Protein AF-B7H664-F1 (afdb_monomer_lite)

Organism: Bacillus cereus (strain B4264) (NCBI:txid405532)

Radius of gyration: 19.49 Å; chains: 1; bounding box: 52×29×52 Å

Structure (mmCIF, N/CA/C/O backbone):
data_AF-B7H664-F1
#
_entry.id   AF-B7H664-F1
#
loop_
_atom_site.group_PDB
_atom_site.id
_atom_site.type_symbol
_atom_site.label_atom_id
_atom_site.label_alt_id
_atom_site.label_comp_id
_atom_site.label_asym_id
_atom_site.label_entity_id
_atom_site.label_seq_id
_atom_site.pdbx_PDB_ins_code
_atom_site.Cartn_x
_atom_site.Cartn_y
_atom_site.Cartn_z
_atom_site.occupancy
_atom_site.B_iso_or_equiv
_atom_site.auth_seq_id
_atom_site.auth_comp_id
_atom_site.auth_asym_id
_atom_site.auth_atom_id
_atom_site.pdbx_PDB_model_num
ATOM 1 N N . MET A 1 1 ? 4.476 -11.466 -22.289 1.00 52.47 1 MET A N 1
ATOM 2 C CA . MET A 1 1 ? 3.064 -11.128 -22.567 1.00 52.47 1 MET A CA 1
ATOM 3 C C . MET A 1 1 ? 2.984 -9.620 -22.713 1.00 52.47 1 MET A C 1
ATOM 5 O O . MET A 1 1 ? 3.537 -8.944 -21.852 1.00 52.47 1 MET A O 1
ATOM 9 N N . ARG A 1 2 ? 2.361 -9.092 -23.780 1.00 52.41 2 ARG A N 1
ATOM 10 C CA . ARG A 1 2 ? 2.014 -7.661 -23.830 1.00 52.41 2 ARG A CA 1
ATOM 11 C C . ARG A 1 2 ? 1.216 -7.354 -22.567 1.00 52.41 2 ARG A C 1
ATOM 13 O O . ARG A 1 2 ? 0.269 -8.084 -22.279 1.00 52.41 2 ARG A O 1
ATOM 20 N N . ARG A 1 3 ? 1.604 -6.330 -21.806 1.00 58.91 3 ARG A N 1
ATOM 21 C CA . ARG A 1 3 ? 0.742 -5.831 -20.733 1.00 58.91 3 ARG A CA 1
ATOM 22 C C . ARG A 1 3 ? -0.556 -5.381 -21.386 1.00 58.91 3 ARG A C 1
ATOM 24 O O . ARG A 1 3 ? -0.543 -4.424 -22.156 1.00 58.91 3 ARG A O 1
ATOM 31 N N . MET A 1 4 ? -1.642 -6.109 -21.137 1.00 64.69 4 MET A N 1
ATOM 32 C CA . MET A 1 4 ? -2.968 -5.575 -21.414 1.00 64.69 4 MET A CA 1
ATOM 33 C C . MET A 1 4 ? -3.109 -4.305 -20.574 1.00 64.69 4 MET A C 1
ATOM 35 O O . MET A 1 4 ? -2.651 -4.270 -19.428 1.00 64.69 4 MET A O 1
ATOM 39 N N . THR A 1 5 ? -3.655 -3.243 -21.161 1.00 69.50 5 THR A N 1
ATOM 40 C CA . THR A 1 5 ? -4.036 -2.058 -20.395 1.00 69.50 5 THR A CA 1
ATOM 41 C C . THR A 1 5 ? -4.945 -2.516 -19.266 1.00 69.50 5 THR A C 1
ATOM 43 O O . THR A 1 5 ? -5.869 -3.289 -19.510 1.00 69.50 5 THR A O 1
ATOM 46 N N . PHE A 1 6 ? -4.647 -2.110 -18.032 1.00 81.44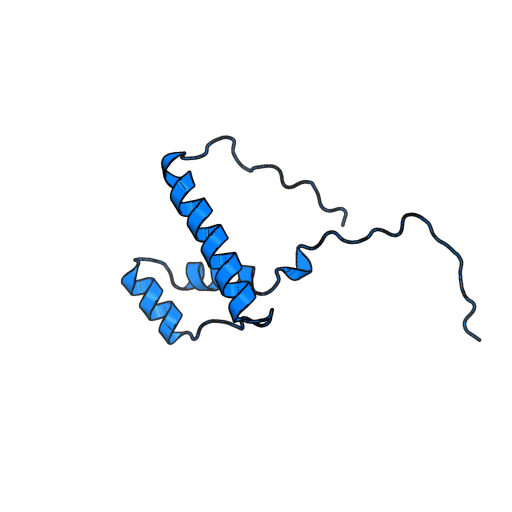 6 PHE A N 1
ATOM 47 C CA . PHE A 1 6 ? -5.521 -2.433 -16.914 1.00 81.44 6 PHE A CA 1
ATOM 48 C C . PHE A 1 6 ? -6.870 -1.758 -17.164 1.00 81.44 6 PHE A C 1
ATOM 50 O O . PHE A 1 6 ? -6.964 -0.531 -17.166 1.00 81.44 6 PHE A O 1
ATOM 57 N N . GLU A 1 7 ? -7.891 -2.564 -17.424 1.00 83.62 7 GLU A N 1
ATOM 58 C CA . GLU A 1 7 ? -9.266 -2.099 -17.509 1.00 83.62 7 GLU A CA 1
ATOM 59 C C . GLU A 1 7 ? -9.862 -2.151 -16.109 1.00 83.62 7 GLU A C 1
ATOM 61 O O . GLU A 1 7 ? -9.717 -3.144 -15.390 1.00 83.62 7 GLU A O 1
ATOM 66 N N . ARG A 1 8 ? -10.505 -1.055 -15.698 1.00 88.56 8 ARG A N 1
ATOM 67 C CA . ARG A 1 8 ? -11.187 -1.019 -14.407 1.00 88.56 8 ARG A CA 1
ATOM 68 C C . ARG A 1 8 ? -12.226 -2.146 -14.382 1.00 88.56 8 ARG A C 1
ATOM 70 O O . ARG A 1 8 ? -13.044 -2.215 -15.294 1.00 88.56 8 ARG A O 1
ATOM 77 N N . PRO A 1 9 ? -12.249 -2.992 -13.338 1.00 87.81 9 PRO A N 1
ATOM 78 C CA . PRO A 1 9 ? -13.202 -4.098 -13.263 1.00 87.81 9 PRO A CA 1
ATOM 79 C C . PRO A 1 9 ? -14.649 -3.622 -13.054 1.00 87.81 9 PRO A C 1
ATOM 81 O O . PRO A 1 9 ? -15.582 -4.403 -13.212 1.00 87.81 9 PRO A O 1
ATOM 84 N N . THR A 1 10 ? -14.840 -2.357 -12.662 1.00 92.88 10 THR A N 1
ATOM 85 C CA . THR A 1 10 ? -16.146 -1.726 -12.457 1.00 92.88 10 THR A CA 1
ATOM 86 C C . THR A 1 10 ? -16.071 -0.208 -12.650 1.00 92.88 10 THR A C 1
ATOM 88 O O . THR A 1 10 ? -15.067 0.436 -12.312 1.00 92.88 10 THR A O 1
ATOM 91 N N . ASP A 1 11 ? -17.166 0.367 -13.150 1.00 91.81 11 ASP A N 1
ATOM 92 C CA . ASP A 1 11 ? -17.368 1.816 -13.241 1.00 91.81 11 ASP A CA 1
ATOM 93 C C . ASP A 1 11 ? -17.678 2.440 -11.874 1.00 91.81 11 ASP A C 1
ATOM 95 O O . ASP A 1 11 ? -17.420 3.624 -11.652 1.00 91.81 11 ASP A O 1
ATOM 99 N N . HIS A 1 12 ? -18.191 1.642 -10.931 1.00 95.56 12 HIS A N 1
ATOM 100 C CA . HIS A 1 12 ? -18.531 2.117 -9.597 1.00 95.56 12 HIS A CA 1
ATOM 101 C C . HIS A 1 12 ? -17.274 2.428 -8.775 1.00 95.56 12 HIS A C 1
ATOM 103 O O . HIS A 1 12 ? -16.388 1.586 -8.628 1.00 95.56 12 HIS A O 1
ATOM 109 N N . TYR A 1 13 ? -17.235 3.630 -8.204 1.00 95.50 13 TYR A N 1
ATOM 110 C CA . TYR A 1 13 ? -16.266 4.055 -7.203 1.00 95.50 13 TYR A CA 1
ATOM 111 C C . TYR A 1 13 ? -16.996 4.856 -6.119 1.00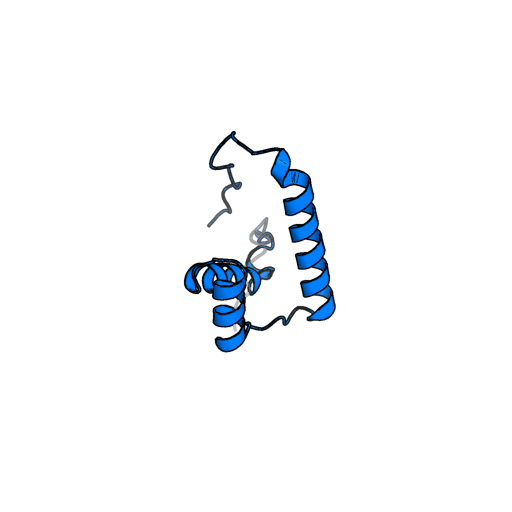 95.50 13 TYR A C 1
ATOM 113 O O . TYR A 1 13 ? -17.845 5.694 -6.432 1.00 95.50 13 TYR A O 1
ATOM 121 N N . ASP A 1 14 ? -16.710 4.577 -4.848 1.00 96.38 14 ASP A N 1
ATOM 122 C CA . ASP A 1 14 ? -17.253 5.348 -3.730 1.00 96.38 14 ASP A CA 1
ATOM 123 C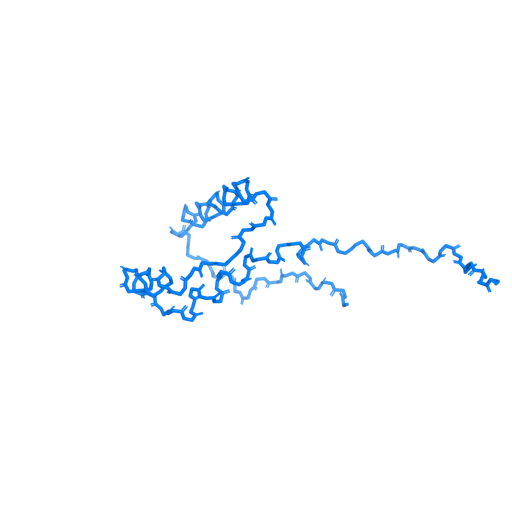 C . ASP A 1 14 ? -16.367 6.574 -3.490 1.00 96.38 14 ASP A C 1
ATOM 125 O O . ASP A 1 14 ? -15.324 6.485 -2.848 1.00 96.38 14 ASP A O 1
ATOM 129 N N . GLU A 1 15 ? -16.799 7.730 -3.992 1.00 96.94 15 GLU A N 1
ATOM 130 C CA . GLU A 1 15 ? -16.059 9.000 -3.915 1.00 96.94 15 GLU A CA 1
ATOM 131 C C . GLU A 1 15 ? -15.684 9.417 -2.483 1.00 96.94 15 GLU A C 1
ATOM 133 O O . GLU A 1 15 ? -14.742 10.183 -2.275 1.00 96.94 15 GLU A O 1
ATOM 138 N N . ARG A 1 16 ? -16.372 8.893 -1.457 1.00 97.88 16 ARG A N 1
ATOM 139 C CA . ARG A 1 16 ? -16.006 9.142 -0.051 1.00 97.88 16 ARG A CA 1
ATOM 140 C C . ARG A 1 16 ? -14.622 8.582 0.290 1.00 97.88 16 ARG A C 1
ATOM 142 O O . ARG A 1 16 ? -13.993 9.064 1.233 1.00 97.88 16 ARG A O 1
ATOM 149 N N . LEU A 1 17 ? -14.149 7.592 -0.468 1.00 97.62 17 LEU A N 1
ATOM 150 C CA . LEU A 1 17 ? -12.849 6.949 -0.289 1.00 97.62 17 LEU A CA 1
ATOM 151 C C . LEU A 1 17 ? -11.697 7.740 -0.915 1.00 97.62 17 LEU A C 1
ATOM 153 O O . LEU A 1 17 ? -10.559 7.526 -0.512 1.00 97.62 17 LEU A O 1
ATOM 157 N N . TYR A 1 18 ? -11.965 8.714 -1.794 1.00 97.19 18 TYR A N 1
ATOM 158 C CA . TYR A 1 18 ? -10.930 9.443 -2.541 1.00 97.19 18 TYR A CA 1
ATOM 159 C C . TYR A 1 18 ? -9.810 9.986 -1.649 1.00 97.19 18 TYR A C 1
ATOM 161 O O . TYR A 1 18 ? -8.627 9.739 -1.877 1.00 97.19 18 TYR A O 1
ATOM 169 N N . SER A 1 19 ? -10.182 10.677 -0.569 1.00 97.94 19 SER A N 1
ATOM 170 C CA . SER A 1 19 ? -9.202 11.267 0.353 1.00 97.94 19 SER A CA 1
ATOM 171 C C . SER A 1 19 ? -8.418 10.230 1.168 1.00 97.94 19 SER A C 1
ATOM 173 O O . SER A 1 19 ? -7.342 10.536 1.682 1.00 97.94 19 SER A O 1
ATOM 175 N N . ILE A 1 20 ? -8.957 9.020 1.330 1.00 98.31 20 ILE A N 1
ATOM 176 C CA . ILE A 1 20 ? -8.286 7.904 2.004 1.00 98.31 20 ILE A CA 1
ATOM 177 C C . ILE A 1 20 ? -7.312 7.251 1.026 1.00 98.31 20 ILE A C 1
ATOM 179 O O . ILE A 1 20 ? -6.152 7.055 1.376 1.00 98.31 20 ILE A O 1
ATOM 183 N N . ASP A 1 21 ? -7.747 6.997 -0.205 1.00 97.94 21 ASP A N 1
ATOM 184 C CA . ASP A 1 21 ? -6.929 6.380 -1.248 1.00 97.94 21 ASP A CA 1
ATOM 185 C C . ASP A 1 21 ? -5.726 7.261 -1.611 1.00 97.94 21 ASP A C 1
ATOM 187 O O . ASP A 1 21 ? -4.601 6.773 -1.728 1.00 97.94 21 ASP A O 1
ATOM 191 N N . GLU A 1 22 ? -5.912 8.582 -1.675 1.00 98.19 22 GLU A N 1
ATOM 192 C CA . GLU A 1 22 ? -4.807 9.529 -1.851 1.00 98.19 22 GLU A CA 1
ATOM 193 C C . GLU A 1 22 ? -3.790 9.449 -0.697 1.00 98.19 22 GLU A C 1
ATOM 195 O O . GLU A 1 22 ? -2.576 9.445 -0.927 1.00 98.19 22 GLU A O 1
ATOM 200 N N . LYS A 1 23 ? -4.258 9.315 0.552 1.00 98.44 23 LYS A N 1
ATOM 201 C CA . LYS A 1 23 ? -3.374 9.132 1.716 1.00 98.44 23 LYS A CA 1
ATOM 202 C C . LYS A 1 23 ? -2.640 7.799 1.674 1.00 98.44 23 LYS A C 1
ATOM 204 O O . LYS A 1 23 ? -1.471 7.760 2.048 1.00 98.44 23 LYS A O 1
ATOM 209 N N . ILE A 1 24 ? -3.283 6.730 1.206 1.00 97.75 24 ILE A N 1
A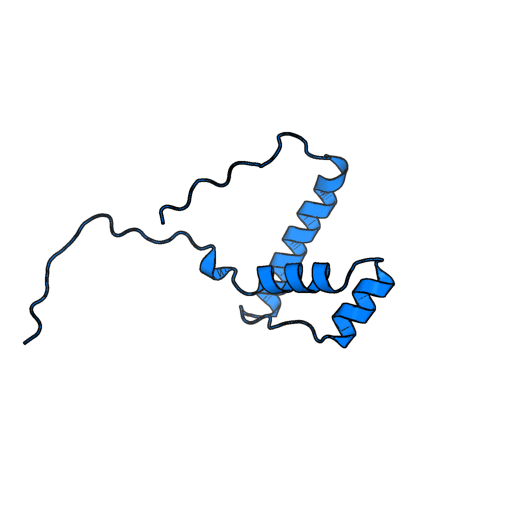TOM 210 C CA . ILE A 1 24 ? -2.620 5.440 0.991 1.00 97.75 24 ILE A CA 1
ATOM 211 C C . ILE A 1 24 ? -1.464 5.627 0.001 1.00 97.75 24 ILE A C 1
ATOM 213 O O . ILE A 1 24 ? -0.338 5.253 0.319 1.00 97.75 24 ILE A O 1
ATOM 217 N N . CYS A 1 25 ? -1.687 6.293 -1.136 1.00 97.00 25 CYS A N 1
ATOM 218 C CA . CYS A 1 25 ? -0.626 6.602 -2.102 1.00 97.00 25 CYS A CA 1
ATOM 219 C C . CYS A 1 25 ? 0.527 7.412 -1.483 1.00 97.00 25 CYS A C 1
ATOM 221 O O . CYS A 1 25 ? 1.698 7.106 -1.725 1.00 97.00 25 CYS A O 1
ATOM 223 N N . ALA A 1 26 ? 0.218 8.419 -0.661 1.00 98.12 26 ALA A N 1
ATOM 224 C CA . ALA A 1 26 ? 1.234 9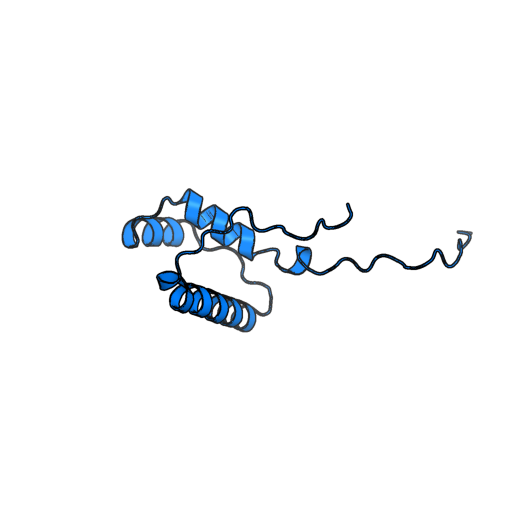.208 0.034 1.00 98.12 26 ALA A CA 1
ATOM 225 C C . ALA A 1 26 ? 2.071 8.356 1.009 1.00 98.12 26 ALA A C 1
ATOM 227 O O . ALA A 1 26 ? 3.299 8.442 0.995 1.00 98.12 26 ALA A O 1
ATOM 228 N N . LEU A 1 27 ? 1.429 7.483 1.791 1.00 97.19 27 LEU A N 1
ATOM 229 C CA . LEU A 1 27 ? 2.102 6.569 2.722 1.00 97.19 27 LEU A CA 1
ATOM 230 C C . LEU A 1 27 ? 2.953 5.517 1.996 1.00 97.19 27 LEU A C 1
ATOM 232 O O . LEU A 1 27 ? 4.037 5.171 2.463 1.00 97.19 27 LEU A O 1
ATOM 236 N N . LEU A 1 28 ? 2.502 5.024 0.838 1.00 93.94 28 LEU A N 1
ATOM 237 C CA . LEU A 1 28 ? 3.294 4.119 -0.001 1.00 93.94 28 LEU A CA 1
ATOM 238 C C . LEU A 1 28 ? 4.577 4.793 -0.492 1.00 93.94 28 LEU A C 1
ATOM 240 O O . LEU A 1 28 ? 5.651 4.189 -0.437 1.00 93.94 28 LEU A O 1
ATOM 244 N N . LYS A 1 29 ? 4.479 6.056 -0.927 1.00 93.81 29 LYS A N 1
ATOM 245 C CA . LYS A 1 29 ? 5.644 6.850 -1.325 1.00 93.81 29 LYS A CA 1
ATOM 246 C C . LYS A 1 29 ? 6.620 7.026 -0.158 1.00 93.81 29 LYS A C 1
ATOM 248 O O . LYS A 1 29 ? 7.806 6.761 -0.327 1.00 93.81 29 LYS A O 1
ATOM 253 N N . GLU A 1 30 ? 6.126 7.407 1.017 1.00 95.62 30 GLU A N 1
ATOM 254 C CA . GLU A 1 30 ? 6.951 7.559 2.222 1.00 95.62 30 GLU A CA 1
ATOM 255 C C . GLU A 1 30 ? 7.657 6.243 2.596 1.00 95.62 30 GLU A C 1
ATOM 257 O O . GLU A 1 30 ? 8.872 6.220 2.795 1.00 95.62 30 GLU A O 1
ATOM 262 N N . ARG A 1 31 ? 6.930 5.114 2.601 1.00 94.00 31 ARG A N 1
ATOM 263 C CA . ARG A 1 31 ? 7.498 3.778 2.853 1.00 94.00 31 ARG A CA 1
ATOM 264 C C . ARG A 1 31 ? 8.624 3.438 1.872 1.00 94.00 31 ARG A C 1
ATOM 266 O O . ARG A 1 31 ? 9.642 2.875 2.278 1.00 94.00 31 ARG A O 1
ATOM 273 N N . LYS A 1 32 ? 8.452 3.763 0.589 1.00 91.31 32 LYS A N 1
ATOM 274 C CA . LYS A 1 32 ? 9.461 3.536 -0.456 1.00 91.31 32 LYS A CA 1
ATOM 275 C C . LYS A 1 32 ? 10.721 4.365 -0.222 1.00 91.31 32 LYS A C 1
ATOM 277 O O . LYS A 1 32 ? 11.825 3.836 -0.315 1.00 91.31 32 LYS A O 1
ATOM 282 N N . GLU A 1 33 ? 10.559 5.646 0.098 1.00 93.75 33 GLU A N 1
ATOM 283 C CA . GLU A 1 33 ? 11.680 6.556 0.352 1.00 93.75 33 GLU A CA 1
ATOM 284 C C . GLU A 1 33 ? 12.466 6.146 1.607 1.00 93.75 33 GLU A C 1
ATOM 286 O O . GLU A 1 33 ? 13.694 6.114 1.572 1.00 93.75 33 GLU A O 1
ATOM 291 N N . LEU A 1 34 ? 11.776 5.749 2.683 1.00 94.94 34 LEU A N 1
ATOM 292 C CA . LEU A 1 34 ? 12.409 5.311 3.933 1.00 94.94 34 LEU A CA 1
ATOM 293 C C . LEU A 1 34 ? 13.141 3.969 3.818 1.00 94.94 34 LEU A C 1
ATOM 295 O O . LEU A 1 34 ? 14.170 3.777 4.460 1.00 94.94 34 LEU A O 1
ATOM 299 N N . SER A 1 35 ? 12.615 3.036 3.023 1.00 91.00 35 SER A N 1
ATOM 300 C CA . SER A 1 35 ? 13.218 1.707 2.844 1.00 91.00 35 SER A CA 1
ATOM 301 C C . SER A 1 35 ? 14.372 1.674 1.843 1.00 91.00 35 SER A C 1
ATOM 303 O O . SER A 1 35 ? 15.062 0.665 1.743 1.00 91.00 35 SER A O 1
ATOM 305 N N . GLY A 1 36 ? 14.579 2.737 1.059 1.00 87.44 36 GLY A N 1
ATOM 306 C CA . GLY A 1 36 ? 15.615 2.754 0.023 1.00 87.44 36 GLY A CA 1
ATOM 307 C C . GLY A 1 36 ? 15.405 1.711 -1.084 1.00 87.44 36 GLY A C 1
ATOM 308 O O . GLY A 1 36 ? 16.367 1.322 -1.740 1.00 87.44 36 GLY A O 1
ATOM 309 N N . GLY A 1 37 ? 14.166 1.253 -1.292 1.00 82.12 37 GLY A N 1
ATOM 310 C CA . GLY A 1 37 ? 13.840 0.198 -2.256 1.00 82.12 37 GLY A CA 1
ATOM 311 C C . GLY A 1 37 ? 13.988 -1.232 -1.729 1.00 82.12 37 GLY A C 1
ATOM 312 O O . GLY A 1 37 ? 13.761 -2.160 -2.498 1.00 82.12 37 GLY A O 1
ATOM 313 N N . ASP A 1 38 ? 14.306 -1.420 -0.444 1.00 86.00 38 ASP A N 1
ATOM 314 C CA . ASP A 1 38 ? 14.342 -2.733 0.212 1.00 86.00 38 ASP A CA 1
ATOM 315 C C . ASP A 1 38 ? 13.450 -2.748 1.466 1.00 86.00 38 ASP A C 1
ATOM 317 O O . ASP A 1 38 ? 13.916 -2.616 2.600 1.00 86.00 38 ASP A O 1
ATOM 321 N N . PRO A 1 39 ? 12.122 -2.816 1.293 1.00 87.50 39 PRO A N 1
ATOM 322 C CA . PRO A 1 39 ? 11.201 -2.646 2.406 1.00 87.50 39 PRO A CA 1
ATOM 323 C C . PRO A 1 39 ? 11.001 -3.906 3.261 1.00 87.50 39 PRO A C 1
ATOM 325 O O . PRO A 1 39 ? 10.308 -3.831 4.280 1.00 87.50 39 PRO A O 1
ATOM 328 N N . GLY A 1 40 ? 11.545 -5.054 2.843 1.00 89.88 40 GLY A N 1
ATOM 329 C CA . GLY A 1 40 ? 11.311 -6.349 3.478 1.00 89.88 40 GLY A CA 1
ATOM 330 C C . 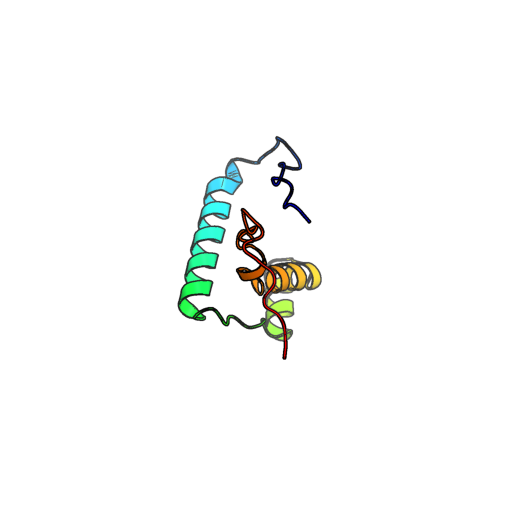GLY A 1 40 ? 9.824 -6.704 3.635 1.00 89.88 40 GLY A C 1
ATOM 331 O O . GLY A 1 40 ? 8.953 -6.220 2.902 1.00 89.88 40 GLY A O 1
ATOM 332 N N . PHE A 1 41 ? 9.536 -7.545 4.631 1.00 93.69 41 PHE A N 1
ATOM 333 C CA . PHE A 1 41 ? 8.188 -7.997 4.975 1.00 93.69 41 PHE A CA 1
ATOM 334 C C . PHE A 1 41 ? 7.933 -7.830 6.485 1.00 93.69 41 PHE A C 1
ATOM 336 O O . PHE A 1 41 ? 8.843 -8.093 7.277 1.00 93.69 41 PHE A O 1
ATOM 343 N N . PRO A 1 42 ? 6.738 -7.382 6.920 1.00 95.31 42 PRO A N 1
ATOM 344 C CA . PRO A 1 42 ? 6.434 -7.269 8.346 1.00 95.31 42 PRO A CA 1
ATOM 345 C C . PRO A 1 42 ? 6.496 -8.621 9.070 1.00 95.31 42 PRO A C 1
ATOM 347 O O . PRO A 1 42 ? 6.092 -9.640 8.525 1.00 95.31 42 PRO A O 1
ATOM 350 N N . HIS A 1 43 ? 6.938 -8.632 10.329 1.00 96.88 43 HIS A N 1
ATOM 351 C CA . HIS A 1 43 ? 6.910 -9.847 11.149 1.00 96.88 43 HIS A CA 1
ATOM 352 C C . HIS A 1 43 ? 5.476 -10.315 11.443 1.00 96.88 43 HIS A C 1
ATOM 354 O O . HIS A 1 43 ? 4.587 -9.489 11.668 1.00 96.88 43 HIS A O 1
ATOM 360 N N . ASP A 1 44 ? 5.284 -11.631 11.564 1.00 96.94 44 ASP A N 1
ATOM 361 C CA . ASP A 1 44 ? 3.987 -12.260 11.853 1.00 96.94 44 ASP A CA 1
ATOM 362 C C . ASP A 1 44 ? 3.284 -11.644 13.070 1.00 96.94 44 ASP A C 1
ATOM 364 O O . ASP A 1 44 ? 2.091 -11.347 13.024 1.00 96.94 44 ASP A O 1
ATOM 368 N N . GLU A 1 45 ? 4.021 -11.376 14.153 1.00 98.06 45 GLU A N 1
ATOM 369 C CA . GLU A 1 45 ? 3.473 -10.750 15.364 1.00 98.06 45 GLU A CA 1
ATOM 370 C C . GLU A 1 45 ? 2.819 -9.390 15.080 1.00 98.06 45 GLU A C 1
ATOM 372 O O . GLU A 1 45 ? 1.756 -9.077 15.624 1.00 98.06 45 GLU A O 1
ATOM 377 N N . ALA A 1 46 ? 3.431 -8.587 14.204 1.00 98.12 46 ALA A N 1
ATOM 378 C CA . ALA A 1 46 ? 2.892 -7.296 13.801 1.00 98.12 46 ALA A CA 1
ATOM 379 C C . ALA A 1 46 ? 1.630 -7.474 12.949 1.00 98.12 46 ALA A C 1
ATOM 381 O O . ALA A 1 46 ? 0.626 -6.813 13.221 1.00 98.12 46 ALA A O 1
ATOM 382 N N . ILE A 1 47 ? 1.641 -8.414 11.996 1.00 98.25 47 ILE A N 1
ATOM 383 C CA . ILE A 1 47 ? 0.473 -8.747 11.170 1.00 98.25 47 ILE A CA 1
ATOM 384 C C . ILE A 1 47 ? -0.710 -9.170 12.043 1.00 98.25 47 ILE A C 1
ATOM 386 O O . ILE A 1 47 ? -1.786 -8.587 11.923 1.00 98.25 47 ILE A O 1
ATOM 390 N N . TYR A 1 48 ? -0.524 -10.115 12.970 1.00 98.25 48 TYR A N 1
ATOM 391 C CA . TYR A 1 48 ? -1.599 -10.561 13.862 1.00 98.25 48 TYR A CA 1
ATOM 392 C C . TYR A 1 48 ? -2.108 -9.436 14.767 1.00 98.25 48 TYR A C 1
ATOM 394 O O . TYR A 1 48 ? -3.318 -9.307 14.979 1.00 98.25 48 TYR A O 1
ATOM 402 N N . LYS A 1 49 ? -1.205 -8.595 15.285 1.00 98.56 49 LYS A N 1
ATOM 403 C CA . LYS A 1 49 ? -1.576 -7.442 16.111 1.00 98.56 49 LYS A CA 1
ATOM 404 C C . LYS A 1 49 ? -2.425 -6.442 15.327 1.00 98.56 49 LYS A C 1
ATOM 406 O O . LYS A 1 49 ? -3.475 -6.037 15.821 1.00 98.56 49 LYS A O 1
ATOM 411 N N . TRP A 1 50 ? -1.994 -6.047 14.131 1.00 98.50 50 TRP A N 1
ATOM 412 C CA . TRP A 1 50 ? -2.724 -5.093 13.294 1.00 98.50 50 TRP A CA 1
ATOM 413 C C . TRP A 1 50 ? -4.038 -5.673 12.781 1.00 98.50 50 TRP A C 1
ATOM 415 O O . TRP A 1 50 ? -5.049 -4.979 12.820 1.00 98.50 50 TRP A O 1
ATOM 425 N N . ALA A 1 51 ? -4.049 -6.948 12.388 1.00 98.38 51 ALA A N 1
ATOM 426 C CA . ALA A 1 51 ? -5.257 -7.662 11.992 1.00 98.38 51 ALA A CA 1
ATOM 427 C C . ALA A 1 51 ? -6.315 -7.606 13.098 1.00 98.38 51 ALA A C 1
ATOM 429 O O . ALA A 1 51 ? -7.439 -7.176 12.866 1.00 98.38 51 ALA A O 1
ATOM 430 N N . LYS A 1 52 ? -5.929 -7.931 14.337 1.00 98.38 52 LYS A N 1
ATOM 431 C CA . LYS A 1 52 ? -6.833 -7.838 15.487 1.00 98.38 52 LYS A CA 1
ATOM 432 C C . LYS A 1 52 ? -7.263 -6.400 15.786 1.00 98.38 52 LYS A C 1
ATOM 434 O O . LYS A 1 52 ? -8.421 -6.174 16.112 1.00 98.38 52 LYS A O 1
ATOM 439 N N . GLN A 1 53 ? -6.337 -5.445 15.727 1.00 98.62 53 GLN A N 1
ATOM 440 C CA . GLN A 1 53 ? -6.598 -4.049 16.086 1.00 98.62 53 GLN A CA 1
ATOM 441 C C . GLN A 1 53 ? -7.560 -3.357 15.116 1.00 98.62 53 GLN A C 1
ATOM 443 O O . GLN A 1 53 ? -8.384 -2.560 15.553 1.00 98.62 53 GLN A O 1
ATOM 448 N N . TYR A 1 54 ? -7.426 -3.635 13.822 1.00 97.94 54 TYR A N 1
ATOM 449 C CA . TYR A 1 54 ? -8.188 -2.982 12.759 1.00 97.94 54 TYR A CA 1
ATOM 450 C C . TYR A 1 54 ? -9.249 -3.898 12.136 1.00 97.94 54 TYR A C 1
ATOM 452 O O . TYR A 1 54 ? -9.792 -3.573 11.087 1.00 97.94 54 TYR A O 1
ATOM 460 N N . GLU A 1 55 ? -9.531 -5.035 12.780 1.00 98.12 55 GLU A N 1
ATOM 461 C CA . GLU A 1 55 ? -10.560 -5.999 12.372 1.00 98.12 55 GLU A CA 1
ATOM 462 C C . GLU A 1 55 ? -10.359 -6.564 10.950 1.00 98.12 55 GLU A C 1
ATOM 464 O O . GLU A 1 55 ? -11.309 -6.801 10.207 1.00 98.12 55 GLU A O 1
ATOM 469 N N . PHE A 1 56 ? -9.103 -6.829 10.578 1.00 98.19 56 PHE A N 1
ATOM 470 C CA . PHE A 1 56 ? -8.744 -7.513 9.335 1.00 98.19 56 PHE A CA 1
ATOM 471 C C . PHE A 1 56 ? -8.457 -9.001 9.549 1.00 98.19 56 PHE A C 1
ATOM 473 O O . PHE A 1 56 ? -8.082 -9.448 10.633 1.00 98.19 56 PHE A O 1
ATOM 480 N N . TYR A 1 57 ? -8.541 -9.768 8.463 1.00 98.19 57 TYR A N 1
ATOM 481 C CA . TYR A 1 57 ? -7.969 -11.110 8.408 1.00 98.19 57 TYR A CA 1
ATOM 482 C C . TYR A 1 57 ? -6.445 -11.024 8.202 1.00 98.19 57 TYR A C 1
ATOM 484 O O . TYR A 1 57 ? -6.002 -10.257 7.344 1.00 98.19 57 TYR A O 1
ATOM 492 N N . PRO A 1 58 ? -5.628 -11.816 8.921 1.00 98.06 58 PRO A N 1
ATOM 493 C CA . PRO A 1 58 ? -4.175 -11.829 8.732 1.00 98.06 58 PRO A CA 1
ATOM 494 C C . PRO A 1 58 ? -3.751 -12.081 7.278 1.00 98.06 58 PRO A C 1
ATOM 496 O O . PRO A 1 58 ? -2.897 -11.369 6.759 1.00 98.06 58 PRO A O 1
ATOM 499 N N . ASP A 1 59 ? -4.417 -13.009 6.583 1.00 97.75 59 ASP A N 1
ATOM 500 C CA . ASP A 1 59 ? -4.104 -13.354 5.188 1.00 97.75 59 ASP A CA 1
ATOM 501 C C . ASP A 1 59 ? -4.356 -12.205 4.205 1.00 97.75 59 ASP A C 1
ATOM 503 O O . ASP A 1 59 ? -3.659 -12.078 3.193 1.00 97.75 59 ASP A O 1
ATOM 507 N N . TYR A 1 60 ? -5.316 -11.332 4.520 1.00 97.94 60 TYR A N 1
ATOM 508 C CA . TYR A 1 60 ? -5.557 -10.117 3.748 1.00 97.94 60 TYR A CA 1
ATOM 509 C C . TYR A 1 60 ? -4.372 -9.153 3.870 1.00 97.94 60 TYR A C 1
ATOM 511 O O . TYR A 1 60 ? -3.870 -8.661 2.860 1.00 97.94 60 TYR A O 1
ATOM 519 N N . LEU A 1 61 ? -3.872 -8.938 5.093 1.00 97.75 61 LEU A N 1
ATOM 520 C CA . LEU A 1 61 ? -2.691 -8.104 5.317 1.00 97.75 61 LEU A CA 1
ATOM 521 C C . LEU A 1 61 ? -1.439 -8.725 4.695 1.00 97.75 61 LEU A C 1
ATOM 523 O O . LEU A 1 61 ? -0.680 -8.008 4.048 1.00 97.75 61 LEU A O 1
ATOM 527 N N . ASN A 1 62 ? -1.253 -10.040 4.819 1.00 97.06 62 ASN A N 1
ATOM 528 C CA . ASN A 1 62 ? -0.143 -10.742 4.177 1.00 97.06 62 ASN A CA 1
ATOM 529 C C . ASN A 1 62 ? -0.142 -10.503 2.666 1.00 97.06 62 ASN A C 1
ATOM 531 O O . ASN A 1 62 ? 0.860 -10.057 2.117 1.00 97.06 62 ASN A O 1
ATOM 535 N N . SER A 1 63 ? -1.289 -10.706 2.012 1.00 95.94 63 SER A N 1
ATOM 536 C CA . SER A 1 63 ? -1.433 -10.495 0.567 1.00 95.94 63 SER A CA 1
ATOM 537 C C . SER A 1 63 ? -1.140 -9.046 0.163 1.00 95.94 63 SER A C 1
ATOM 539 O O . SER A 1 63 ? -0.434 -8.806 -0.819 1.00 95.94 63 SER A O 1
ATOM 541 N N . LEU A 1 64 ? -1.630 -8.073 0.942 1.00 95.50 64 LEU A N 1
ATOM 542 C CA . LEU A 1 64 ? -1.360 -6.653 0.718 1.00 95.50 64 LEU A CA 1
ATOM 543 C C . LEU A 1 64 ? 0.143 -6.353 0.812 1.00 95.50 64 LEU A C 1
ATOM 545 O O . LEU A 1 64 ? 0.704 -5.768 -0.113 1.00 95.50 64 LEU A O 1
ATOM 549 N N . PHE A 1 65 ? 0.816 -6.784 1.882 1.00 94.69 65 PHE A N 1
ATOM 550 C CA . PHE A 1 65 ? 2.250 -6.541 2.061 1.00 94.69 65 PHE A CA 1
ATOM 551 C C . PHE A 1 65 ? 3.114 -7.269 1.032 1.00 94.69 65 PHE A C 1
ATOM 553 O O . PHE A 1 65 ? 4.075 -6.671 0.551 1.00 94.69 65 PHE A O 1
ATOM 560 N N . SER A 1 66 ? 2.744 -8.485 0.620 1.00 92.06 66 SER A N 1
ATOM 561 C CA . SER A 1 66 ? 3.432 -9.198 -0.461 1.00 92.06 66 SER A CA 1
ATOM 562 C C . SER A 1 66 ? 3.337 -8.435 -1.781 1.00 92.06 66 SER A C 1
ATOM 564 O O . SER A 1 66 ? 4.344 -8.264 -2.457 1.00 92.06 66 SER A O 1
ATOM 566 N N . SER A 1 67 ? 2.163 -7.888 -2.121 1.00 89.44 67 SER A N 1
ATOM 567 C CA . SER A 1 67 ? 1.985 -7.123 -3.367 1.00 89.44 67 SER A CA 1
ATOM 568 C C . SER A 1 67 ? 2.834 -5.846 -3.437 1.00 89.44 67 SER A C 1
ATOM 570 O O . SER A 1 67 ? 3.128 -5.353 -4.523 1.00 89.44 67 SER A O 1
ATOM 572 N N . MET A 1 68 ? 3.248 -5.319 -2.280 1.00 89.81 68 MET A N 1
ATOM 573 C CA . MET A 1 68 ? 4.068 -4.112 -2.174 1.00 89.81 68 MET A CA 1
ATOM 574 C C . MET A 1 68 ? 5.578 -4.387 -2.222 1.00 89.81 68 MET A C 1
ATOM 576 O O . MET A 1 68 ? 6.350 -3.429 -2.185 1.00 89.81 68 MET A O 1
ATOM 580 N N . MET A 1 69 ? 6.024 -5.649 -2.248 1.00 86.06 69 MET A N 1
ATOM 581 C CA . MET A 1 69 ? 7.455 -5.978 -2.316 1.00 86.06 69 MET A CA 1
ATOM 582 C C . MET A 1 69 ? 8.027 -5.806 -3.728 1.00 86.06 69 MET A C 1
ATOM 584 O O . MET A 1 69 ? 9.156 -5.348 -3.876 1.00 86.06 69 MET A O 1
ATOM 588 N N . ASP A 1 70 ? 7.230 -6.093 -4.758 1.00 77.62 70 ASP A N 1
ATOM 589 C CA . ASP A 1 70 ? 7.713 -6.265 -6.132 1.00 77.62 70 ASP A CA 1
ATOM 590 C C . ASP A 1 70 ? 7.292 -5.119 -7.074 1.00 77.62 70 ASP A C 1
ATOM 592 O O . ASP A 1 70 ? 6.921 -5.345 -8.225 1.00 77.62 70 ASP A O 1
ATOM 596 N N . GLU A 1 71 ? 7.355 -3.856 -6.624 1.00 81.31 71 GLU A N 1
ATOM 597 C CA . GLU A 1 71 ? 6.978 -2.688 -7.455 1.00 81.31 71 GLU A CA 1
ATOM 598 C C . GLU A 1 71 ? 7.767 -2.633 -8.781 1.00 81.31 71 GLU A C 1
ATOM 600 O O . GLU A 1 71 ? 7.253 -2.214 -9.819 1.00 81.31 71 GLU A O 1
ATOM 605 N N . GLU A 1 72 ? 9.018 -3.096 -8.772 1.00 80.44 72 GLU A N 1
ATOM 606 C CA . GLU A 1 72 ? 9.894 -3.152 -9.947 1.00 80.44 72 GLU A CA 1
ATOM 607 C C . GLU A 1 72 ? 9.328 -4.022 -11.076 1.00 80.44 72 GLU A C 1
ATOM 609 O O . GLU A 1 72 ? 9.471 -3.674 -12.253 1.00 80.44 72 GLU A O 1
ATOM 614 N N . GLU A 1 73 ? 8.604 -5.098 -10.749 1.00 78.88 73 GLU A N 1
ATOM 615 C CA . GLU A 1 73 ? 7.904 -5.911 -11.750 1.00 78.88 73 GLU A CA 1
ATOM 616 C C . GLU A 1 73 ? 6.809 -5.120 -12.468 1.00 78.88 73 GLU A C 1
ATOM 618 O O . GLU A 1 73 ? 6.402 -5.467 -13.586 1.00 78.88 73 GLU A O 1
ATOM 623 N N . PHE A 1 74 ? 6.361 -4.014 -11.861 1.00 80.69 74 PHE A N 1
ATOM 624 C CA . PHE A 1 74 ? 5.378 -3.133 -12.449 1.00 80.69 74 PHE A CA 1
ATOM 625 C C . PHE A 1 74 ? 5.957 -2.076 -13.390 1.00 80.69 74 PHE A C 1
ATOM 627 O O . PHE A 1 74 ? 5.179 -1.328 -13.994 1.00 80.69 74 PHE A O 1
ATOM 634 N N . LYS A 1 75 ? 7.276 -2.018 -13.599 1.00 81.75 75 LYS A N 1
ATOM 635 C CA . LYS A 1 75 ? 7.854 -1.126 -14.610 1.00 81.75 75 LYS A CA 1
ATOM 636 C C . LYS A 1 75 ? 7.456 -1.569 -16.024 1.00 81.75 75 LYS A C 1
ATOM 638 O O . LYS A 1 75 ? 7.383 -2.768 -16.310 1.00 81.75 75 LYS A O 1
ATOM 643 N N . PRO A 1 76 ? 7.177 -0.628 -16.948 1.00 77.12 76 PRO A N 1
ATOM 644 C CA . PRO A 1 76 ? 6.978 -0.970 -18.349 1.00 77.12 76 PRO A CA 1
ATOM 645 C C . PRO A 1 76 ? 8.186 -1.744 -18.875 1.00 77.12 76 PRO A C 1
ATOM 647 O O . PRO A 1 76 ? 9.326 -1.292 -18.755 1.00 77.12 76 PRO A O 1
ATOM 650 N N . ARG A 1 77 ? 7.942 -2.912 -19.473 1.00 71.81 77 ARG A N 1
ATOM 651 C CA . ARG A 1 77 ? 8.997 -3.635 -20.180 1.00 71.81 77 ARG A CA 1
ATOM 652 C C . ARG A 1 77 ? 9.354 -2.835 -21.424 1.00 71.81 77 ARG A C 1
ATOM 654 O O . ARG A 1 77 ? 8.476 -2.512 -22.222 1.00 71.81 77 ARG A O 1
ATOM 661 N N . VAL A 1 78 ? 10.634 -2.514 -21.577 1.00 71.62 78 VAL A N 1
ATOM 662 C CA . VAL A 1 78 ? 11.147 -1.955 -22.827 1.00 71.62 78 VAL A CA 1
ATOM 663 C C . VAL A 1 78 ? 11.106 -3.079 -23.856 1.00 71.62 78 VAL A C 1
ATOM 665 O O . VAL A 1 78 ? 11.949 -3.972 -23.841 1.00 71.62 78 VAL A O 1
ATOM 668 N N . GLU A 1 79 ? 10.089 -3.069 -24.712 1.00 67.56 79 GLU A N 1
ATOM 669 C CA . GLU A 1 79 ? 10.044 -3.951 -25.874 1.00 67.56 79 GLU A CA 1
ATOM 670 C C . GLU A 1 79 ? 11.103 -3.459 -26.873 1.00 67.56 79 GLU A C 1
ATOM 672 O O . GLU A 1 79 ? 11.068 -2.284 -27.261 1.00 67.56 79 GLU A O 1
ATOM 677 N N . PRO A 1 80 ? 12.068 -4.300 -27.283 1.00 69.44 80 PRO A N 1
ATOM 678 C CA . PRO A 1 80 ? 12.996 -3.935 -28.340 1.00 69.44 80 PRO A CA 1
ATOM 679 C C . PRO A 1 80 ? 12.189 -3.592 -29.591 1.00 69.44 80 PRO A C 1
ATOM 681 O O . PRO A 1 80 ? 11.460 -4.432 -30.113 1.00 69.44 80 PRO A O 1
ATOM 684 N N . THR A 1 81 ? 12.302 -2.353 -30.065 1.00 69.06 81 THR A N 1
ATOM 685 C CA . THR A 1 81 ? 11.559 -1.895 -31.244 1.00 69.06 81 THR A CA 1
ATOM 686 C C . THR A 1 81 ? 11.973 -2.645 -32.502 1.00 69.06 81 THR A C 1
ATOM 688 O O . THR A 1 81 ? 11.138 -2.883 -33.368 1.00 69.06 81 THR A O 1
ATOM 691 N N . GLU A 1 82 ? 13.241 -3.058 -32.591 1.00 72.94 82 GLU A N 1
ATOM 692 C CA . GLU A 1 82 ? 13.786 -3.744 -33.758 1.00 72.94 82 GLU A CA 1
ATOM 693 C C . GLU A 1 82 ? 14.889 -4.735 -33.372 1.00 72.94 82 GLU A C 1
ATOM 695 O O . GLU A 1 82 ? 15.737 -4.477 -32.509 1.00 72.94 82 GLU A O 1
ATOM 700 N N . PHE A 1 83 ? 14.909 -5.872 -34.064 1.00 73.62 83 PHE A N 1
ATOM 701 C CA . PHE A 1 83 ? 16.039 -6.788 -34.043 1.00 73.62 83 PHE A CA 1
ATOM 702 C C . PHE A 1 83 ? 17.243 -6.128 -34.733 1.00 73.62 83 PHE A C 1
ATOM 704 O O . PHE A 1 83 ? 17.207 -5.876 -35.934 1.00 73.62 83 PHE A O 1
ATOM 711 N N . LYS A 1 84 ? 18.318 -5.841 -33.984 1.00 69.69 84 LYS A N 1
ATOM 712 C CA . LYS A 1 84 ? 19.475 -5.107 -34.530 1.00 69.69 84 LYS A CA 1
ATOM 713 C C . LYS A 1 84 ? 20.443 -5.974 -35.343 1.00 69.69 84 LYS A C 1
ATOM 715 O O . LYS A 1 84 ? 20.894 -5.517 -36.385 1.00 69.69 84 LYS A O 1
ATOM 720 N N . LYS A 1 85 ? 20.821 -7.167 -34.861 1.00 70.44 85 LYS A N 1
ATOM 721 C CA . LYS A 1 85 ? 21.662 -8.170 -35.562 1.00 70.44 85 LYS A CA 1
ATOM 722 C C . LYS A 1 85 ? 21.948 -9.387 -34.673 1.00 70.44 85 LYS A C 1
ATOM 724 O O . LYS A 1 85 ? 21.906 -9.272 -33.449 1.00 70.44 85 LYS A O 1
ATOM 729 N N . HIS A 1 86 ? 22.345 -10.509 -35.278 1.00 79.62 86 HIS A N 1
ATOM 730 C CA . HIS A 1 86 ? 22.981 -11.625 -34.567 1.00 79.62 86 HIS A CA 1
ATOM 731 C C . HIS A 1 86 ? 24.486 -11.355 -34.435 1.00 79.62 86 HIS A C 1
ATOM 733 O O . HIS A 1 86 ? 25.136 -10.980 -35.411 1.00 79.62 86 HIS A O 1
ATOM 739 N N . VAL A 1 87 ? 25.040 -11.533 -33.233 1.00 80.62 87 VAL A N 1
ATOM 740 C CA . VAL A 1 87 ? 26.492 -11.537 -33.008 1.00 80.62 87 VAL A CA 1
ATOM 741 C C . VAL A 1 87 ? 26.941 -13.001 -32.980 1.00 80.62 87 VAL A C 1
ATOM 743 O O . VAL A 1 87 ? 26.431 -13.744 -32.140 1.00 80.62 87 VAL A O 1
ATOM 746 N N . PRO A 1 88 ? 27.830 -13.441 -33.891 1.00 74.56 88 PRO A N 1
ATOM 747 C CA . PRO A 1 88 ? 28.371 -14.793 -33.852 1.00 74.56 88 PRO A CA 1
ATOM 748 C C . PRO A 1 88 ? 29.145 -14.998 -32.550 1.00 74.56 88 PRO A C 1
ATOM 750 O O . PRO A 1 88 ? 29.949 -14.147 -32.169 1.00 74.56 88 PRO A O 1
ATOM 753 N N . VAL A 1 89 ? 28.899 -16.120 -31.882 1.00 74.25 89 VAL A N 1
ATOM 754 C CA . VAL A 1 89 ? 29.739 -16.575 -30.772 1.00 74.25 89 VAL A CA 1
ATOM 755 C C . VAL A 1 89 ? 30.833 -17.442 -31.393 1.00 74.25 89 VAL A C 1
ATOM 757 O O . VAL A 1 89 ? 30.509 -18.422 -32.065 1.00 74.25 89 VAL A O 1
ATOM 760 N N . PHE A 1 90 ? 32.090 -17.023 -31.242 1.00 70.56 90 PHE A N 1
ATOM 761 C CA . PHE A 1 90 ? 33.283 -17.759 -31.674 1.00 70.56 90 PHE A CA 1
ATOM 762 C C . PHE A 1 90 ? 33.908 -18.493 -30.491 1.00 70.56 90 PHE A C 1
ATOM 764 O O . PHE A 1 90 ? 33.896 -17.907 -29.383 1.00 70.56 90 PHE A O 1
#

Sequence (90 aa):
MRRMTFERPTDHYDERLYSIDEKICALLKERKELSGGDPGFPHDEAIYKWAKQYEFYPDYLNSLFSSMMDEEEFKPRVEPTEFKKHVPVF

pLDDT: mean 88.1, std 11.74, range [52.41, 98.62]

Foldseek 3Di:
DPPDDDDDPDPDDDVVCVVVVVVVVVVLVVCCVVCVLQNDADDLVVLVVVCVVVVHDSVVVRVVRVVSNPVVVVDDDPDDPDDPDDDDDD

Secondary structure (DSSP, 8-state):
--------S-S---GGGHHHHHHHHHHHHHHHHHHTT------HHHHHHHHHHTT--HHHHHHHHHHTT-GGGGSPP---SS---PPPP-